Protein AF-A0A7L2B5M1-F1 (afdb_monomer_lite)

InterPro domains:
  IPR008735 Beta-microseminoprotein [PTHR10500] (18-87)

pLDDT: mean 75.95, std 16.04, range [41.66, 93.12]

Structure (mmCIF, N/CA/C/O backbone):
data_AF-A0A7L2B5M1-F1
#
_entry.id   AF-A0A7L2B5M1-F1
#
loop_
_atom_site.group_PDB
_atom_site.id
_atom_site.type_symbol
_atom_site.label_atom_id
_atom_site.label_alt_id
_atom_site.label_comp_id
_atom_site.label_asym_id
_atom_site.label_entity_id
_atom_site.label_seq_id
_atom_site.pdbx_PDB_ins_code
_atom_site.Cartn_x
_atom_site.Cartn_y
_atom_site.Cartn_z
_atom_site.occupancy
_atom_site.B_iso_or_equiv
_atom_site.auth_seq_id
_atom_site.auth_comp_id
_atom_site.auth_asym_id
_atom_site.auth_atom_id
_atom_site.pdbx_PDB_model_num
ATOM 1 N N . PRO A 1 1 ? 57.126 5.463 -37.628 1.00 52.62 1 PRO A N 1
ATOM 2 C CA . PRO A 1 1 ? 56.376 4.781 -36.548 1.00 52.62 1 PRO A CA 1
ATOM 3 C C . PRO A 1 1 ? 55.416 5.761 -35.853 1.00 52.62 1 PRO A C 1
ATOM 5 O O . PRO A 1 1 ? 55.744 6.313 -34.813 1.00 52.62 1 PRO A O 1
ATOM 8 N N . SER A 1 2 ? 54.275 6.049 -36.482 1.00 53.53 2 SER A N 1
ATOM 9 C CA . SER A 1 2 ? 53.276 7.027 -36.005 1.00 53.53 2 SER A CA 1
ATOM 10 C C . SER A 1 2 ? 52.264 7.176 -37.144 1.00 53.53 2 SER A C 1
ATOM 12 O O . SER A 1 2 ? 52.639 7.567 -38.236 1.00 53.53 2 SER A O 1
ATOM 14 N N . SER A 1 3 ? 51.022 6.701 -37.073 1.00 51.00 3 SER A N 1
ATOM 15 C CA . SER A 1 3 ? 49.960 7.253 -36.221 1.00 51.00 3 SER A CA 1
ATOM 16 C C . SER A 1 3 ? 48.802 6.261 -35.988 1.00 51.00 3 SER A C 1
ATOM 18 O O . SER A 1 3 ? 47.784 6.616 -35.401 1.00 51.00 3 SER A O 1
ATOM 20 N N . THR A 1 4 ? 48.938 5.005 -36.426 1.00 49.22 4 THR A N 1
ATOM 21 C CA . THR A 1 4 ? 47.877 3.982 -36.356 1.00 49.22 4 THR A CA 1
ATOM 22 C C . THR A 1 4 ? 47.746 3.335 -34.970 1.00 49.22 4 THR A C 1
ATOM 24 O O . THR A 1 4 ? 46.638 3.002 -34.550 1.00 49.22 4 THR A O 1
ATOM 27 N N . SER A 1 5 ? 48.833 3.243 -34.193 1.00 49.88 5 SER A N 1
ATOM 28 C CA . SER A 1 5 ? 48.808 2.647 -32.843 1.00 49.88 5 SER A CA 1
ATOM 29 C C . SER A 1 5 ? 48.065 3.481 -31.788 1.00 49.88 5 SER A C 1
ATOM 31 O O . SER A 1 5 ? 47.555 2.921 -30.820 1.00 49.88 5 SER A O 1
ATOM 33 N N . ALA A 1 6 ? 47.953 4.803 -31.959 1.00 46.91 6 ALA A N 1
ATOM 34 C CA . ALA A 1 6 ? 47.256 5.662 -30.994 1.00 46.91 6 ALA A CA 1
ATOM 35 C C . ALA A 1 6 ? 45.722 5.532 -31.080 1.00 46.91 6 ALA A C 1
ATOM 37 O O . ALA A 1 6 ? 45.026 5.681 -30.074 1.00 46.91 6 ALA A O 1
ATOM 38 N N . MET A 1 7 ? 45.193 5.216 -32.269 1.00 44.72 7 MET A N 1
ATOM 39 C CA . MET A 1 7 ? 43.757 4.999 -32.477 1.00 44.72 7 MET A CA 1
ATOM 40 C C . MET A 1 7 ? 43.310 3.620 -31.976 1.00 44.72 7 MET A C 1
ATOM 42 O O . MET A 1 7 ? 42.238 3.507 -31.386 1.00 44.72 7 MET A O 1
ATOM 46 N N . ALA A 1 8 ? 44.160 2.596 -32.117 1.00 44.06 8 ALA A N 1
ATOM 47 C CA . ALA A 1 8 ? 43.872 1.251 -31.619 1.00 44.06 8 ALA A CA 1
ATOM 48 C C . ALA A 1 8 ? 43.767 1.204 -30.081 1.00 44.06 8 ALA A C 1
ATOM 50 O O . ALA A 1 8 ? 42.857 0.580 -29.538 1.00 44.06 8 ALA A O 1
ATOM 51 N N . MET A 1 9 ? 44.623 1.941 -29.362 1.00 48.94 9 MET A N 1
ATOM 52 C CA . MET A 1 9 ? 44.589 1.958 -27.892 1.00 48.94 9 MET A CA 1
ATOM 53 C C . MET A 1 9 ? 43.410 2.752 -27.297 1.00 48.94 9 MET A C 1
ATOM 55 O O . MET A 1 9 ? 42.963 2.440 -26.192 1.00 48.94 9 MET A O 1
ATOM 59 N N . ARG A 1 10 ? 42.855 3.746 -28.012 1.00 48.50 10 ARG A N 1
ATOM 60 C CA . ARG A 1 10 ? 41.643 4.470 -27.568 1.00 48.50 10 ARG A CA 1
ATOM 61 C C . ARG A 1 10 ? 40.378 3.625 -27.708 1.00 48.50 10 ARG A C 1
ATOM 63 O O . ARG A 1 10 ? 39.536 3.648 -26.812 1.00 48.50 10 ARG A O 1
ATOM 70 N N . VAL A 1 11 ? 40.283 2.840 -28.780 1.00 41.66 11 VAL A N 1
ATOM 71 C CA . VAL A 1 11 ? 39.162 1.915 -29.014 1.00 41.66 11 VAL A CA 1
ATOM 72 C C . VAL A 1 11 ? 39.170 0.766 -27.998 1.00 41.66 11 VAL A C 1
ATOM 74 O O . VAL A 1 11 ? 38.119 0.407 -27.471 1.00 41.66 11 VAL A O 1
ATOM 77 N N . GLN A 1 12 ? 40.348 0.256 -27.622 1.00 48.75 12 GLN A N 1
ATOM 78 C CA . GLN A 1 12 ? 40.463 -0.779 -26.586 1.00 48.75 12 GLN A CA 1
ATOM 79 C C . GLN A 1 12 ? 40.098 -0.281 -25.176 1.00 48.75 12 GLN A C 1
ATOM 81 O O . GLN A 1 12 ? 39.471 -1.009 -24.404 1.00 48.75 12 GLN A O 1
ATOM 86 N N . LYS A 1 13 ? 40.440 0.966 -24.824 1.00 47.03 13 LYS A N 1
ATOM 87 C CA . LYS A 1 13 ? 40.152 1.518 -23.488 1.00 47.03 13 LYS A CA 1
ATOM 88 C C . LYS A 1 13 ? 38.672 1.867 -23.295 1.00 47.03 13 LYS A C 1
ATOM 90 O O . LYS A 1 13 ? 38.140 1.655 -22.207 1.00 47.03 13 LYS A O 1
ATOM 95 N N . MET A 1 14 ? 38.002 2.321 -24.358 1.00 47.28 14 MET A N 1
ATOM 96 C CA . MET A 1 14 ? 36.566 2.621 -24.346 1.00 47.28 14 MET A CA 1
ATOM 97 C C . MET A 1 14 ? 35.716 1.344 -24.291 1.00 47.28 14 MET A C 1
ATOM 99 O O . MET A 1 14 ? 34.779 1.269 -23.501 1.00 47.28 14 MET A O 1
ATOM 103 N N . GLY A 1 15 ? 36.091 0.311 -25.060 1.00 57.94 15 GLY A N 1
ATOM 104 C CA . GLY A 1 15 ? 35.418 -0.991 -25.030 1.00 57.94 15 GLY A CA 1
ATOM 105 C C . GLY A 1 15 ? 35.541 -1.689 -23.675 1.00 57.94 15 GLY A C 1
ATOM 106 O O . GLY A 1 15 ? 34.577 -2.276 -23.198 1.00 57.94 15 GLY A O 1
ATOM 107 N N . SER A 1 16 ? 36.693 -1.557 -23.008 1.00 67.94 16 SER A N 1
ATOM 108 C CA . SER A 1 16 ? 36.914 -2.097 -21.658 1.00 67.94 16 SER A CA 1
ATOM 109 C C . SER A 1 16 ? 36.062 -1.396 -20.593 1.00 67.94 16 SER A C 1
ATOM 111 O O . SER A 1 16 ? 35.464 -2.058 -19.746 1.00 67.94 16 SER A O 1
ATOM 113 N N . ALA A 1 17 ? 35.963 -0.064 -20.644 1.00 75.12 17 ALA A N 1
ATOM 114 C CA . ALA A 1 17 ? 35.120 0.694 -19.721 1.00 75.12 17 ALA A CA 1
ATOM 115 C C . ALA A 1 17 ? 33.632 0.384 -19.935 1.00 75.12 17 ALA A C 1
ATOM 117 O O . ALA A 1 17 ? 32.920 0.115 -18.970 1.00 75.12 17 ALA A O 1
ATOM 118 N N . TRP A 1 18 ? 33.182 0.338 -21.192 1.00 81.06 18 TRP A N 1
ATOM 119 C CA . TRP A 1 18 ? 31.797 0.011 -21.525 1.00 81.06 18 TRP A CA 1
ATOM 120 C C . TRP A 1 18 ? 31.443 -1.427 -21.146 1.00 81.06 18 TRP A C 1
ATOM 122 O O . TRP A 1 18 ? 30.406 -1.660 -20.537 1.00 81.06 18 TRP A O 1
ATOM 132 N N . ALA A 1 19 ? 32.342 -2.382 -21.403 1.00 84.31 19 ALA A N 1
ATOM 133 C CA . ALA A 1 19 ? 32.170 -3.769 -20.981 1.00 84.31 19 ALA A CA 1
ATOM 134 C C . ALA A 1 19 ? 32.034 -3.884 -19.456 1.00 84.31 19 ALA A C 1
ATOM 136 O O . ALA A 1 19 ? 31.141 -4.575 -18.978 1.00 84.31 19 ALA A O 1
ATOM 137 N N . ARG A 1 20 ? 32.859 -3.167 -18.679 1.00 86.12 20 ARG A N 1
ATOM 138 C CA . ARG A 1 20 ? 32.738 -3.133 -17.211 1.00 86.12 20 ARG A CA 1
ATOM 139 C C . ARG A 1 20 ? 31.420 -2.516 -16.755 1.00 86.12 20 ARG A C 1
ATOM 141 O O . ARG A 1 20 ? 30.792 -3.067 -15.862 1.00 86.12 20 ARG A O 1
ATOM 148 N N . VAL A 1 21 ? 30.982 -1.419 -17.372 1.00 87.81 21 VAL A N 1
ATOM 149 C CA . VAL A 1 21 ? 29.686 -0.794 -17.064 1.00 87.81 21 VAL A CA 1
ATOM 150 C C . VAL A 1 21 ? 28.535 -1.754 -17.367 1.00 87.81 21 VAL A C 1
ATOM 152 O O . VAL A 1 21 ? 27.677 -1.946 -16.514 1.00 87.81 21 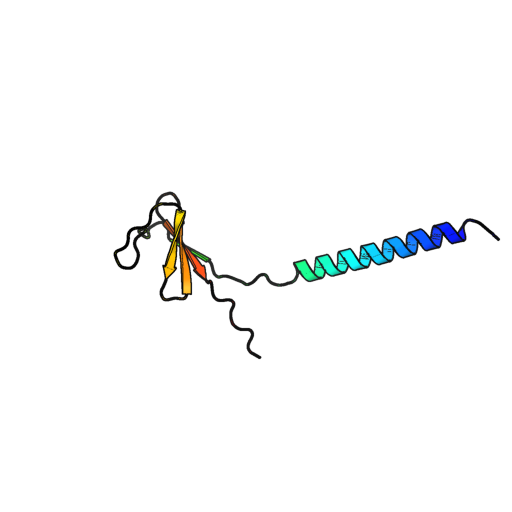VAL A O 1
ATOM 155 N N . CYS A 1 22 ? 28.539 -2.417 -18.525 1.00 87.12 22 CYS A N 1
ATOM 156 C CA . CYS A 1 22 ? 27.527 -3.412 -18.887 1.00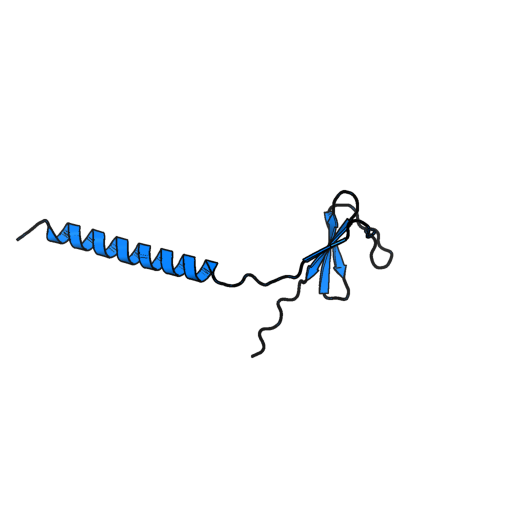 87.12 22 CYS A CA 1
ATOM 157 C C . CYS A 1 22 ? 27.516 -4.615 -17.934 1.00 87.12 22 CYS A C 1
ATOM 159 O O . CYS A 1 22 ? 26.442 -5.086 -17.563 1.00 87.12 22 CYS A O 1
ATOM 161 N N . LEU A 1 23 ? 28.690 -5.092 -17.510 1.00 86.75 23 LEU A N 1
ATOM 162 C CA . LEU A 1 23 ? 28.815 -6.169 -16.525 1.00 86.75 23 LEU A CA 1
ATOM 163 C C . LEU A 1 23 ? 28.253 -5.752 -15.162 1.00 86.75 23 LEU A C 1
ATOM 165 O O . LEU A 1 23 ? 27.496 -6.510 -14.565 1.00 86.75 23 LEU A O 1
ATOM 169 N N . LEU A 1 24 ? 28.563 -4.538 -14.698 1.00 86.62 24 LEU A N 1
ATOM 170 C CA . LEU A 1 24 ? 28.015 -4.000 -13.451 1.00 86.62 24 LEU A CA 1
ATOM 171 C C . LEU A 1 24 ? 26.495 -3.830 -13.537 1.00 86.62 24 LEU A C 1
ATOM 173 O O . LEU A 1 24 ? 25.794 -4.236 -12.621 1.00 86.62 24 LEU A O 1
ATOM 177 N N . LEU A 1 25 ? 25.972 -3.301 -14.647 1.00 84.62 25 LEU A N 1
ATOM 178 C CA . LEU A 1 25 ? 24.528 -3.160 -14.857 1.00 84.62 25 LEU A CA 1
ATOM 179 C C . LEU A 1 25 ? 23.817 -4.516 -14.848 1.00 84.62 25 LEU A C 1
ATOM 181 O O . LEU A 1 25 ? 22.766 -4.652 -14.233 1.00 84.62 25 LEU A O 1
ATOM 185 N N . SER A 1 26 ? 24.409 -5.515 -15.506 1.00 84.25 26 SER A N 1
ATOM 186 C CA . SER A 1 26 ? 23.876 -6.880 -15.536 1.00 84.25 26 SER A CA 1
ATOM 187 C C . SER A 1 26 ? 23.855 -7.485 -14.133 1.00 84.25 26 SER A C 1
ATOM 189 O O . SER A 1 26 ? 22.844 -8.052 -13.735 1.00 84.25 26 SER A O 1
ATOM 191 N N . LEU A 1 27 ? 24.925 -7.292 -13.354 1.00 81.00 27 LEU A N 1
ATOM 192 C CA . LEU A 1 27 ? 25.009 -7.747 -11.966 1.00 81.00 27 LEU A CA 1
ATOM 193 C C . LEU A 1 27 ? 23.977 -7.049 -11.067 1.00 81.00 27 LEU A C 1
ATOM 195 O O . LEU A 1 27 ? 23.339 -7.706 -10.251 1.00 81.00 27 LEU A O 1
ATOM 199 N N . LEU A 1 28 ? 23.770 -5.739 -11.240 1.00 78.00 28 LEU A N 1
ATOM 200 C CA . LEU A 1 28 ? 22.734 -4.988 -10.524 1.00 78.00 28 LEU A CA 1
ATOM 201 C C . LEU A 1 28 ? 21.323 -5.471 -10.883 1.00 78.00 28 LEU A C 1
ATOM 203 O O . LEU A 1 28 ? 20.467 -5.540 -10.010 1.00 78.00 28 LEU A O 1
ATOM 207 N N . LEU A 1 29 ? 21.079 -5.828 -12.146 1.00 74.50 29 LEU A N 1
ATOM 208 C CA . LEU A 1 29 ? 19.782 -6.339 -12.597 1.00 74.50 29 LEU A CA 1
ATOM 209 C C . LEU A 1 29 ? 19.500 -7.764 -12.092 1.00 74.50 29 LEU A C 1
ATOM 211 O O . LEU A 1 29 ? 18.346 -8.171 -12.004 1.00 74.50 29 LEU A O 1
ATOM 215 N N . GLN A 1 30 ? 20.554 -8.517 -11.763 1.00 73.50 30 GLN A N 1
ATOM 216 C CA . GLN A 1 30 ? 20.468 -9.846 -11.159 1.00 73.50 30 GLN A CA 1
ATOM 217 C C . GLN A 1 30 ? 20.250 -9.814 -9.644 1.00 73.50 30 GLN A C 1
ATOM 219 O O . GLN A 1 30 ? 19.986 -10.874 -9.074 1.00 73.50 30 GLN A O 1
ATOM 224 N N . LEU A 1 31 ? 20.352 -8.652 -8.980 1.00 67.44 31 LEU A N 1
ATOM 225 C CA . LEU A 1 31 ? 19.982 -8.572 -7.570 1.00 67.44 31 LEU A CA 1
ATOM 226 C C . LEU A 1 31 ? 18.489 -8.907 -7.460 1.00 67.44 31 LEU A C 1
ATOM 228 O O . LEU A 1 31 ? 17.672 -8.197 -8.053 1.00 67.44 31 LEU A O 1
ATOM 232 N N . PRO A 1 32 ? 18.110 -9.966 -6.720 1.00 61.66 32 PRO A N 1
ATOM 233 C CA . PRO A 1 32 ? 16.711 -10.233 -6.458 1.00 61.66 32 PRO A CA 1
ATOM 234 C C . PRO A 1 32 ? 16.159 -9.008 -5.735 1.00 61.66 32 PRO A C 1
ATOM 236 O O . PRO A 1 32 ? 16.557 -8.702 -4.610 1.00 61.66 32 PRO A O 1
ATOM 239 N N . GLY A 1 33 ? 15.276 -8.269 -6.408 1.00 59.12 33 GLY A N 1
ATOM 240 C CA . GLY A 1 33 ? 14.488 -7.243 -5.742 1.00 59.12 33 GLY A CA 1
ATOM 241 C C . GLY A 1 33 ? 13.825 -7.886 -4.530 1.00 59.12 33 GLY A C 1
ATOM 242 O O . GLY A 1 33 ? 13.383 -9.033 -4.619 1.00 59.12 33 GLY A O 1
ATOM 243 N N . SER A 1 34 ? 13.814 -7.182 -3.395 1.00 60.59 34 SER A N 1
ATOM 244 C CA . SER A 1 34 ? 13.120 -7.627 -2.183 1.00 60.59 34 SER A CA 1
ATOM 245 C C . SER A 1 34 ? 11.757 -8.189 -2.586 1.00 60.59 34 SER A C 1
ATOM 247 O O . SER A 1 34 ? 10.918 -7.437 -3.085 1.00 60.59 34 SER A O 1
ATOM 249 N N . GLN A 1 35 ? 11.560 -9.507 -2.448 1.00 59.34 35 GLN A N 1
ATOM 250 C CA . GLN A 1 35 ? 10.299 -10.154 -2.803 1.00 59.34 35 GLN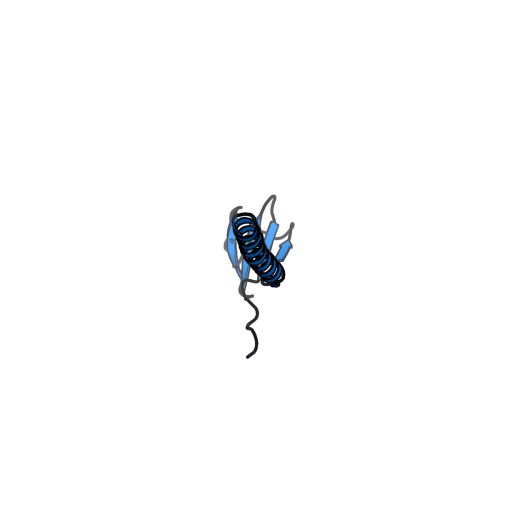 A CA 1
ATOM 251 C C . GLN A 1 35 ? 9.257 -9.773 -1.755 1.00 59.34 35 GLN A C 1
ATOM 253 O O . GLN A 1 35 ? 8.964 -10.535 -0.841 1.00 59.34 35 GLN A O 1
ATOM 258 N N . ALA A 1 36 ? 8.703 -8.569 -1.875 1.00 69.94 36 ALA A N 1
ATOM 259 C CA . ALA A 1 36 ? 7.510 -8.203 -1.140 1.00 69.94 36 ALA A CA 1
ATOM 260 C C . ALA A 1 36 ? 6.368 -9.067 -1.681 1.00 69.94 36 ALA A C 1
ATOM 262 O O . ALA A 1 36 ? 5.990 -8.968 -2.854 1.00 69.94 36 ALA A O 1
ATOM 263 N N . LYS A 1 37 ? 5.831 -9.955 -0.843 1.00 80.25 37 LYS A N 1
ATOM 264 C CA . LYS A 1 37 ? 4.668 -10.748 -1.223 1.00 80.25 37 LYS A CA 1
ATOM 265 C C . LYS A 1 37 ? 3.450 -9.828 -1.213 1.00 80.25 37 LYS A C 1
ATOM 267 O O . LYS A 1 37 ? 3.014 -9.375 -0.158 1.00 80.25 37 LYS A O 1
ATOM 272 N N . CYS A 1 38 ? 2.919 -9.539 -2.396 1.00 85.94 38 CYS A N 1
ATOM 273 C CA . CYS A 1 38 ? 1.697 -8.761 -2.564 1.00 85.94 38 CYS A CA 1
ATOM 274 C C . CYS A 1 38 ? 0.523 -9.674 -2.924 1.00 85.94 38 CYS A C 1
ATOM 276 O O . CYS A 1 38 ? 0.663 -10.589 -3.737 1.00 85.94 38 CYS A O 1
ATOM 278 N N . TYR A 1 39 ? -0.648 -9.408 -2.353 1.00 87.00 39 TYR A N 1
ATOM 279 C CA . TYR A 1 39 ? -1.898 -10.064 -2.723 1.00 87.00 39 TYR A CA 1
ATOM 280 C C . TYR A 1 39 ? -3.021 -9.041 -2.880 1.00 87.00 39 TYR A C 1
ATOM 282 O O . TYR A 1 39 ? -3.007 -7.976 -2.266 1.00 87.00 39 TYR A O 1
ATOM 290 N N . PHE A 1 40 ? -4.008 -9.379 -3.706 1.00 90.00 40 PHE A N 1
ATOM 291 C CA . PHE A 1 40 ? -5.159 -8.527 -3.979 1.00 90.00 40 PHE A CA 1
ATOM 292 C C . PHE A 1 40 ? -6.460 -9.259 -3.660 1.00 90.00 40 PHE A C 1
ATOM 294 O O . PHE A 1 40 ? -6.687 -10.372 -4.129 1.00 90.00 40 PHE A O 1
ATOM 301 N N . GLN A 1 41 ? -7.321 -8.615 -2.874 1.00 86.12 41 GLN A N 1
ATOM 302 C CA . GLN A 1 41 ? -8.632 -9.115 -2.483 1.00 86.12 41 GLN A CA 1
ATOM 303 C C . GLN A 1 41 ? -9.739 -8.236 -3.071 1.00 86.12 41 GLN A C 1
ATOM 305 O O . GLN A 1 41 ? -10.114 -7.218 -2.494 1.00 86.12 41 GLN A O 1
ATOM 310 N N . ALA A 1 42 ? -10.319 -8.671 -4.191 1.00 85.44 42 ALA A N 1
ATOM 311 C CA . ALA A 1 42 ? -11.357 -7.941 -4.932 1.00 85.44 42 ALA A CA 1
ATOM 312 C C . ALA A 1 42 ? -12.737 -7.872 -4.242 1.00 85.44 42 ALA A C 1
ATOM 314 O O . ALA A 1 42 ? -13.653 -7.258 -4.774 1.00 85.44 42 ALA A O 1
ATOM 315 N N . LYS A 1 43 ? -12.927 -8.570 -3.116 1.00 83.00 43 LYS A N 1
ATOM 316 C CA . LYS A 1 43 ? -14.187 -8.586 -2.345 1.00 83.00 43 LYS A CA 1
ATOM 317 C C . LYS A 1 43 ? -14.008 -8.101 -0.906 1.00 83.00 43 LYS A C 1
ATOM 319 O O . LYS A 1 43 ? -14.954 -8.167 -0.125 1.00 83.00 43 LYS A O 1
ATOM 324 N N . ALA A 1 44 ? -12.801 -7.674 -0.533 1.00 84.25 44 ALA A N 1
ATOM 325 C CA . ALA A 1 44 ? -12.552 -7.158 0.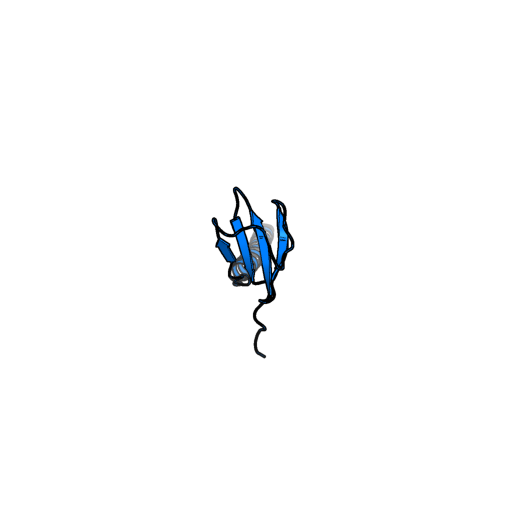804 1.00 84.25 44 ALA A CA 1
ATOM 326 C C . ALA A 1 44 ? -13.087 -5.719 0.911 1.00 84.25 44 ALA A C 1
ATOM 328 O O . ALA A 1 44 ? -12.795 -4.907 0.027 1.00 84.25 44 ALA A O 1
ATOM 329 N N . PRO A 1 45 ? -13.855 -5.385 1.963 1.00 87.12 45 PRO A N 1
ATOM 330 C CA . PRO A 1 45 ? -14.247 -4.006 2.215 1.00 87.12 45 PRO A CA 1
ATOM 331 C C . PRO A 1 45 ? -13.012 -3.168 2.571 1.00 87.12 45 PRO A C 1
ATOM 333 O O . PRO A 1 45 ? -12.093 -3.657 3.229 1.00 87.12 45 PRO A O 1
ATOM 336 N N . CYS A 1 46 ? -13.006 -1.894 2.177 1.00 90.25 46 CYS A N 1
ATOM 337 C CA . CYS A 1 46 ? -11.983 -0.930 2.590 1.00 90.25 46 CYS A CA 1
ATOM 338 C C . CYS A 1 46 ? -12.257 -0.442 4.018 1.00 90.25 46 CYS A C 1
ATOM 340 O O . CYS A 1 46 ? -12.532 0.730 4.259 1.00 90.25 46 CYS A O 1
ATOM 342 N N . GLU A 1 47 ? -12.257 -1.373 4.965 1.00 91.56 47 GLU A N 1
ATOM 343 C CA . GLU A 1 47 ? -12.447 -1.104 6.382 1.00 91.56 47 GLU A CA 1
ATOM 344 C C . GLU A 1 47 ? -11.433 -1.908 7.188 1.00 91.56 47 GLU A C 1
ATOM 346 O O . GLU A 1 47 ? -11.262 -3.110 6.980 1.00 91.56 47 GLU A O 1
ATOM 351 N N . TYR A 1 48 ?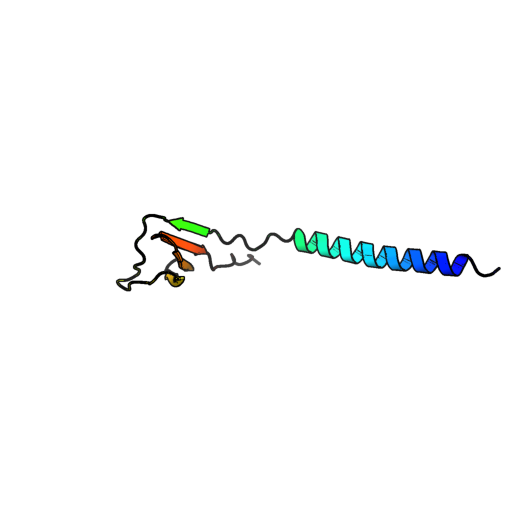 -10.757 -1.235 8.110 1.00 90.56 48 TYR A N 1
ATOM 352 C CA . TYR A 1 48 ? -9.780 -1.847 8.994 1.00 90.56 48 TYR A CA 1
ATOM 353 C C . TYR A 1 48 ? -9.917 -1.245 10.390 1.00 90.56 48 TYR A C 1
ATOM 355 O O . TYR A 1 48 ? -9.954 -0.025 10.542 1.00 90.56 48 TYR A O 1
ATOM 363 N N . GLU A 1 49 ? -10.060 -2.102 11.404 1.00 91.25 49 GLU A N 1
ATOM 364 C CA . GLU A 1 49 ? -10.278 -1.705 12.808 1.00 91.25 49 GLU A CA 1
ATOM 365 C C . GLU A 1 49 ? -11.439 -0.703 13.002 1.00 91.25 49 GLU A C 1
ATOM 367 O O . GLU A 1 49 ? -11.376 0.210 13.823 1.00 91.25 49 GLU A O 1
ATOM 372 N N . GLY A 1 50 ? -12.511 -0.848 12.213 1.00 91.69 50 GLY A N 1
ATOM 373 C CA . GLY A 1 50 ? -13.682 0.038 12.252 1.00 91.69 50 GLY A CA 1
ATOM 374 C C . GLY A 1 50 ? -13.475 1.403 11.586 1.00 91.69 50 GLY A C 1
ATOM 375 O O . GLY A 1 50 ? -14.395 2.222 11.561 1.00 91.69 50 GLY A O 1
ATOM 376 N N . LYS A 1 51 ? -12.290 1.667 11.018 1.00 91.81 51 LYS A N 1
ATOM 377 C CA . LYS A 1 51 ? -12.028 2.840 10.179 1.00 91.81 51 LYS A CA 1
ATOM 378 C C . LYS A 1 51 ? -12.262 2.493 8.718 1.00 91.81 51 LYS A C 1
ATOM 380 O O . LYS A 1 51 ? -11.702 1.527 8.205 1.00 91.81 51 LYS A O 1
ATOM 385 N N . LYS A 1 52 ? -13.072 3.308 8.047 1.00 91.56 52 LYS A N 1
ATOM 386 C CA . LYS A 1 52 ? -13.314 3.201 6.608 1.00 91.56 52 LYS A CA 1
ATOM 387 C C . LYS A 1 52 ? -12.254 3.984 5.849 1.00 91.56 52 LYS A C 1
ATOM 389 O O . LYS A 1 52 ? -11.960 5.118 6.216 1.00 91.56 52 LYS A O 1
ATOM 394 N N . PHE A 1 53 ? -11.740 3.370 4.796 1.00 91.00 53 PHE A N 1
ATOM 395 C CA . PHE A 1 53 ? -10.745 3.928 3.898 1.00 91.00 53 PHE A CA 1
ATOM 396 C C . PHE A 1 53 ? -11.375 4.181 2.530 1.00 91.00 53 PHE A C 1
ATOM 398 O O . PHE A 1 53 ? -12.107 3.349 1.988 1.00 91.00 53 PHE A O 1
ATOM 405 N N . SER A 1 54 ? -11.099 5.353 1.980 1.00 91.44 54 SER A N 1
ATOM 406 C CA . SER A 1 54 ? -11.473 5.756 0.633 1.00 91.44 54 SER A CA 1
ATOM 407 C C . SER A 1 54 ? -10.543 5.115 -0.395 1.00 91.44 54 SER A C 1
ATOM 409 O O . SER A 1 54 ? -9.441 4.664 -0.082 1.00 91.44 54 SER A O 1
ATOM 411 N N . LEU A 1 55 ? -10.974 5.088 -1.656 1.00 91.00 55 LEU A N 1
ATOM 412 C CA . LEU A 1 55 ? -10.136 4.634 -2.766 1.00 91.00 55 LEU A CA 1
ATOM 413 C C . LEU A 1 55 ? -8.805 5.401 -2.793 1.00 91.00 55 LEU A C 1
ATOM 415 O O . LEU A 1 55 ? -8.788 6.628 -2.763 1.00 91.00 55 LEU A O 1
ATOM 419 N N . GLY A 1 56 ? -7.700 4.664 -2.879 1.00 89.75 56 GLY A N 1
ATOM 420 C CA . GLY A 1 56 ? -6.342 5.199 -2.856 1.00 89.75 56 GLY A CA 1
ATOM 421 C C . GLY A 1 56 ? -5.749 5.383 -1.458 1.00 89.75 56 GLY A C 1
ATOM 422 O O . GLY A 1 56 ? -4.542 5.587 -1.357 1.00 89.75 56 GLY A O 1
ATOM 423 N N . GLU A 1 57 ? -6.538 5.277 -0.386 1.00 92.69 57 GLU A N 1
ATOM 424 C CA . GLU A 1 57 ? -5.999 5.343 0.972 1.00 92.69 57 GLU A CA 1
ATOM 425 C C . GLU A 1 57 ? -5.332 4.027 1.376 1.00 92.69 57 GLU A C 1
ATOM 427 O O . GLU A 1 57 ? -5.754 2.936 0.973 1.00 92.69 57 GLU A O 1
ATOM 432 N N . SER A 1 58 ? -4.289 4.147 2.200 1.00 92.19 58 SER A N 1
ATOM 433 C CA . SER A 1 58 ? -3.487 3.027 2.678 1.00 92.19 58 SER A CA 1
ATOM 434 C C . SER A 1 58 ? -3.378 2.992 4.196 1.00 92.19 58 SER A C 1
ATOM 436 O O . SER A 1 58 ? -3.338 4.036 4.847 1.00 92.19 58 SER A O 1
ATOM 438 N N . TRP A 1 59 ? -3.247 1.793 4.752 1.00 92.56 59 TRP A N 1
ATOM 439 C CA . TRP A 1 59 ? -3.048 1.556 6.176 1.00 92.56 59 TRP A CA 1
ATOM 440 C C . TRP A 1 59 ? -2.056 0.423 6.418 1.00 92.56 59 TRP A C 1
ATOM 442 O O . TRP A 1 59 ? -1.869 -0.460 5.580 1.00 92.56 59 TRP A O 1
ATOM 452 N N . LEU A 1 60 ? -1.425 0.445 7.591 1.00 91.31 60 LEU A N 1
ATOM 453 C CA . LEU A 1 60 ? -0.613 -0.665 8.072 1.00 91.31 60 LEU A CA 1
ATOM 454 C C . LEU A 1 60 ? -1.485 -1.622 8.879 1.00 91.31 60 LEU A C 1
ATOM 456 O O . LEU A 1 60 ? -2.153 -1.223 9.831 1.00 91.31 60 LEU A O 1
ATOM 460 N N . SER A 1 61 ? -1.470 -2.887 8.476 1.00 86.62 61 SER A N 1
ATOM 461 C CA . SER A 1 61 ? -2.095 -3.981 9.210 1.00 86.62 61 SER A CA 1
ATOM 462 C C . SER A 1 61 ? -1.201 -4.448 10.364 1.00 86.62 61 SER A C 1
ATOM 464 O O . SER A 1 61 ? 0.015 -4.248 10.342 1.00 86.62 61 SER A O 1
ATOM 466 N N . THR A 1 62 ? -1.780 -5.142 11.344 1.00 84.44 62 THR A N 1
ATOM 467 C CA . THR A 1 62 ? -1.054 -5.772 12.462 1.00 84.44 62 THR A CA 1
ATOM 468 C C . THR A 1 62 ? -0.015 -6.801 12.011 1.00 84.44 62 THR A C 1
ATOM 470 O O . THR A 1 62 ? 0.932 -7.071 12.741 1.00 84.44 62 THR A O 1
ATOM 473 N N . ASN A 1 63 ? -0.146 -7.331 10.792 1.00 80.75 63 ASN A N 1
ATOM 474 C CA . ASN A 1 63 ? 0.785 -8.292 10.194 1.00 80.75 63 ASN A CA 1
ATOM 475 C C . ASN A 1 63 ? 1.952 -7.631 9.432 1.00 80.75 63 ASN A C 1
ATOM 477 O O . ASN A 1 63 ? 2.520 -8.257 8.541 1.00 80.75 63 ASN A O 1
ATOM 481 N N . CYS A 1 64 ? 2.273 -6.360 9.704 1.00 83.81 64 CYS A N 1
ATOM 482 C CA . CYS A 1 64 ? 3.299 -5.599 8.971 1.00 83.81 64 CYS A CA 1
ATOM 483 C C . CYS A 1 64 ? 3.050 -5.553 7.447 1.00 83.81 64 CYS A C 1
ATOM 485 O O . CYS A 1 64 ? 3.976 -5.506 6.634 1.00 83.81 64 CYS A O 1
ATOM 487 N N . LEU A 1 65 ? 1.777 -5.567 7.046 1.00 88.56 65 LEU A N 1
ATOM 488 C CA . LEU A 1 65 ? 1.368 -5.448 5.651 1.00 88.56 65 LEU A CA 1
ATOM 489 C C . LEU A 1 65 ? 0.891 -4.022 5.384 1.00 88.56 65 LEU A C 1
ATOM 491 O O . LEU A 1 65 ? 0.045 -3.510 6.117 1.00 88.56 65 LEU A O 1
ATOM 495 N N . LEU A 1 66 ? 1.393 -3.405 4.318 1.00 91.00 66 LEU A N 1
ATOM 496 C CA . LEU A 1 66 ? 0.860 -2.156 3.792 1.00 91.00 66 LEU A CA 1
ATOM 497 C C . LEU A 1 66 ? -0.305 -2.476 2.859 1.00 91.00 66 LEU A C 1
ATOM 499 O O . LEU A 1 66 ? -0.106 -3.054 1.790 1.00 91.00 66 LEU A O 1
ATOM 503 N N . CYS A 1 67 ? -1.512 -2.121 3.282 1.00 91.88 67 CYS A N 1
ATOM 504 C CA . CYS A 1 67 ? -2.747 -2.350 2.549 1.00 91.88 67 CYS A CA 1
ATOM 505 C C . CYS A 1 67 ? -3.262 -1.051 1.929 1.00 91.88 67 CYS A C 1
ATOM 507 O O . CYS A 1 67 ? -3.201 -0.010 2.573 1.00 91.88 67 CYS A O 1
ATOM 509 N N . THR A 1 68 ? -3.806 -1.119 0.716 1.00 93.00 68 THR A N 1
ATOM 510 C CA . THR A 1 68 ? -4.359 0.020 -0.028 1.00 93.00 68 THR A CA 1
ATOM 511 C C . THR A 1 68 ? -5.723 -0.337 -0.606 1.00 93.00 68 THR A C 1
ATOM 513 O O . THR A 1 68 ? -5.898 -1.411 -1.190 1.00 93.00 68 THR A O 1
ATOM 516 N N . CYS A 1 69 ? -6.685 0.579 -0.481 1.00 92.75 69 CYS A N 1
ATOM 517 C CA . CYS A 1 69 ? -7.992 0.461 -1.122 1.00 92.75 69 CYS A CA 1
ATOM 518 C C . CYS A 1 69 ? -7.872 0.764 -2.626 1.00 92.75 69 CYS A C 1
ATOM 520 O O . CYS A 1 69 ? -7.488 1.863 -3.025 1.00 92.75 69 CYS A O 1
ATOM 522 N N . LEU A 1 70 ? -8.197 -0.209 -3.472 1.00 88.81 70 LEU A N 1
ATOM 523 C CA . LEU A 1 70 ? -8.048 -0.172 -4.928 1.00 88.81 70 LEU A CA 1
ATOM 524 C C . LEU A 1 70 ? -9.401 -0.362 -5.639 1.00 88.81 70 LEU A C 1
ATOM 526 O O . LEU A 1 70 ? -10.384 -0.836 -5.067 1.00 88.81 70 LEU A O 1
ATOM 530 N N . HIS A 1 71 ? -9.436 0.007 -6.919 1.00 76.88 71 HIS A N 1
ATOM 531 C CA . HIS A 1 71 ? -10.626 -0.035 -7.776 1.00 76.88 71 HIS A CA 1
ATOM 532 C C . HIS A 1 71 ? -11.001 -1.477 -8.202 1.00 76.88 71 HIS A C 1
ATOM 534 O O . HIS A 1 71 ? -10.092 -2.267 -8.462 1.00 76.88 71 HIS A O 1
ATOM 540 N N . PRO A 1 72 ? -12.295 -1.834 -8.384 1.00 70.75 72 PRO A N 1
ATOM 541 C CA . PRO A 1 72 ? -13.502 -1.040 -8.123 1.00 70.75 72 PRO A CA 1
ATOM 542 C C . PRO A 1 72 ? -13.935 -1.024 -6.647 1.00 70.75 72 PRO A C 1
ATOM 544 O O . PRO A 1 72 ? -14.391 0.018 -6.199 1.00 70.75 72 PRO A O 1
ATOM 547 N N . ILE A 1 73 ? -13.747 -2.110 -5.889 1.00 70.94 73 ILE A N 1
ATOM 548 C CA . ILE A 1 73 ? -13.765 -2.152 -4.412 1.00 70.94 73 ILE A CA 1
ATOM 549 C C . ILE A 1 73 ? -12.916 -3.366 -4.012 1.00 70.94 73 ILE A C 1
ATOM 551 O O . ILE A 1 73 ? -13.402 -4.491 -4.035 1.00 70.94 73 ILE A O 1
ATOM 555 N N . GLY A 1 74 ? -11.636 -3.175 -3.708 1.00 85.94 74 GLY A N 1
ATOM 556 C CA . GLY A 1 74 ? -10.775 -4.264 -3.254 1.00 85.94 74 GLY A CA 1
ATOM 557 C C . GLY A 1 74 ? -9.584 -3.765 -2.454 1.00 85.94 74 GLY A C 1
ATOM 558 O O . GLY A 1 74 ? -9.238 -2.591 -2.513 1.00 85.94 74 GLY A O 1
ATOM 559 N N . VAL A 1 75 ? -8.939 -4.657 -1.710 1.00 93.12 75 VAL A N 1
ATOM 560 C CA . VAL A 1 75 ? -7.779 -4.320 -0.876 1.00 93.12 75 VAL A CA 1
ATOM 561 C C . VAL A 1 75 ? -6.553 -5.043 -1.413 1.00 93.12 75 VAL A C 1
ATOM 563 O O . VAL A 1 75 ? -6.537 -6.272 -1.497 1.00 93.12 75 VAL A O 1
ATOM 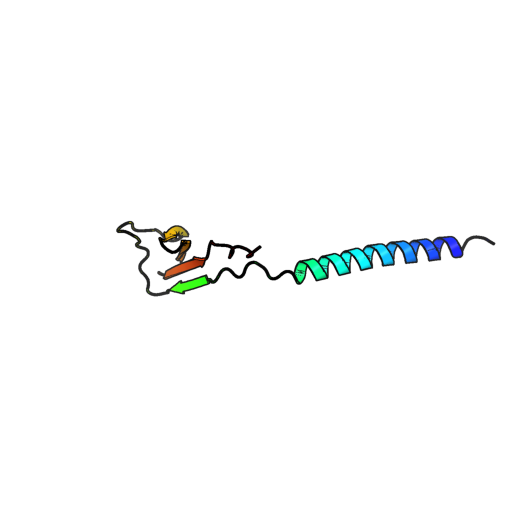566 N N . GLY A 1 76 ? -5.530 -4.285 -1.798 1.00 92.00 76 GLY A N 1
ATOM 567 C CA . GLY A 1 76 ? -4.209 -4.823 -2.115 1.00 92.00 76 GLY A CA 1
ATOM 568 C C . GLY A 1 76 ? -3.297 -4.676 -0.911 1.00 92.00 76 GLY A C 1
ATOM 569 O O . GLY A 1 76 ? -3.161 -3.564 -0.424 1.00 92.00 76 GLY A O 1
ATOM 570 N N . CYS A 1 77 ? -2.681 -5.756 -0.436 1.00 90.94 77 CYS A N 1
ATOM 571 C CA . CYS A 1 77 ? -1.730 -5.710 0.672 1.00 90.94 77 CYS A CA 1
ATOM 572 C C . CYS A 1 77 ? -0.375 -6.255 0.232 1.00 90.94 77 CYS A C 1
ATOM 574 O O . CYS A 1 77 ? -0.308 -7.299 -0.418 1.00 90.94 77 CYS A O 1
ATOM 576 N N . CYS A 1 78 ? 0.690 -5.564 0.617 1.00 88.94 78 CYS A N 1
ATOM 577 C CA . CYS A 1 78 ? 2.070 -5.953 0.365 1.00 88.94 78 CYS A CA 1
ATOM 578 C C . CYS A 1 78 ? 2.841 -6.030 1.677 1.00 88.94 78 CYS A C 1
ATOM 580 O O . CYS A 1 78 ? 2.656 -5.201 2.567 1.00 88.94 78 CYS A O 1
ATOM 582 N N . GLU A 1 79 ? 3.725 -7.012 1.791 1.00 87.44 79 GLU A N 1
ATOM 583 C CA . GLU A 1 79 ? 4.637 -7.111 2.925 1.00 87.44 79 GLU A CA 1
ATOM 584 C C . GLU A 1 79 ? 5.627 -5.939 2.944 1.00 87.44 79 GLU A C 1
ATOM 586 O O . GLU A 1 79 ? 6.310 -5.683 1.951 1.00 87.44 79 GLU A O 1
ATOM 591 N N . THR A 1 80 ? 5.691 -5.213 4.068 1.00 76.38 80 THR A N 1
ATOM 592 C CA . THR A 1 80 ? 6.642 -4.100 4.243 1.00 76.38 80 THR A CA 1
ATOM 593 C C . THR A 1 80 ? 7.949 -4.535 4.901 1.00 76.38 80 THR A C 1
ATOM 595 O O . THR A 1 80 ? 8.908 -3.762 4.927 1.00 76.38 80 THR A O 1
ATOM 598 N N . THR A 1 81 ? 7.995 -5.748 5.455 1.00 66.25 81 THR A N 1
ATOM 599 C CA . THR A 1 81 ? 9.188 -6.321 6.067 1.00 66.25 81 THR A CA 1
ATOM 600 C C . THR A 1 81 ? 10.099 -6.874 4.984 1.00 66.25 81 THR A C 1
ATOM 602 O O . THR A 1 81 ? 9.832 -7.897 4.356 1.00 66.25 81 THR A O 1
ATOM 605 N N . GLN A 1 82 ? 11.223 -6.193 4.778 1.00 59.28 82 GLN A N 1
ATOM 606 C CA . GLN A 1 82 ? 12.403 -6.860 4.248 1.00 59.28 82 GLN A CA 1
ATOM 607 C C . GLN A 1 82 ? 12.732 -7.960 5.256 1.00 59.28 82 GLN A C 1
ATOM 609 O O . GLN A 1 82 ? 12.956 -7.656 6.429 1.00 59.28 82 GLN A O 1
ATOM 614 N N . HIS A 1 83 ? 12.666 -9.223 4.833 1.00 59.50 83 HIS A N 1
ATOM 615 C CA . HIS A 1 83 ? 13.091 -10.327 5.685 1.00 59.50 83 HIS A CA 1
ATOM 616 C C . HIS A 1 83 ? 14.499 -9.983 6.191 1.00 59.50 83 HIS A C 1
ATOM 618 O O . HIS A 1 83 ? 15.351 -9.655 5.354 1.00 59.50 83 HIS A O 1
ATOM 624 N N . PRO A 1 84 ? 14.741 -9.954 7.515 1.00 57.28 84 PRO A N 1
ATOM 625 C CA . PRO A 1 84 ? 16.076 -9.679 8.012 1.00 57.28 84 PRO A CA 1
ATOM 626 C C . PRO A 1 84 ? 17.023 -10.702 7.384 1.00 57.28 84 PRO A C 1
ATOM 628 O O . PRO A 1 84 ? 16.744 -11.898 7.385 1.00 57.28 84 PRO A O 1
ATOM 631 N N . ILE A 1 85 ? 18.107 -10.219 6.775 1.00 60.28 85 ILE A N 1
ATOM 632 C CA . ILE A 1 85 ? 19.214 -11.083 6.373 1.00 60.28 85 ILE A CA 1
ATOM 633 C C . ILE A 1 85 ? 19.766 -11.648 7.682 1.00 60.28 85 ILE A C 1
ATOM 635 O O . ILE A 1 85 ? 20.329 -10.888 8.470 1.00 60.28 85 ILE A O 1
ATOM 639 N N . ASP A 1 86 ? 19.531 -12.931 7.952 1.00 64.06 86 ASP A N 1
ATOM 640 C CA . ASP A 1 86 ? 20.118 -13.604 9.110 1.00 64.06 86 ASP A CA 1
ATOM 641 C C . ASP A 1 86 ? 21.656 -13.524 8.981 1.00 64.06 86 ASP A C 1
ATOM 643 O O . ASP A 1 86 ? 22.221 -14.000 7.991 1.00 64.06 86 ASP A O 1
ATOM 647 N N . PHE A 1 87 ? 22.315 -12.861 9.940 1.00 57.25 87 PHE A N 1
ATOM 648 C CA . PHE A 1 87 ? 23.776 -12.740 10.069 1.00 57.25 87 PHE A CA 1
ATOM 649 C C . PHE A 1 87 ? 24.293 -13.621 11.207 1.00 57.25 87 PHE A C 1
ATOM 651 O O . PHE A 1 87 ? 23.627 -13.657 12.268 1.00 57.25 87 PHE A O 1
#

Organism: NCBI:txid54369

Radius of gyration: 25.3 Å; chains: 1; bounding box: 71×21×49 Å

Secondary structure (DSSP, 8-state):
--SHHHHHHHHHHHHHHHHHHHHHHHHHHTS------EEEETT--SEETTEE--TT-EEE-TTSEEEEEETTTEEEEEE--PPP---

Foldseek 3Di:
DDDVVVVVVVVVVVCVVVVVVVVVVVVVVPPPDQPWDKDKFPPDACDDPNDHDDAQDWDQDPQQWIWGQHPPGIIMTTHPDSPPPDD

Sequence (87 aa):
PSSTSAMAMRVQKMGSAWARVCLLLSLLLQLPGSQAKCYFQAKAPCEYEGKKFSLGESWLSTNCLLCTCLHPIGVGCCETTQHPIDF